Protein AF-A0A068UUT0-F1 (afdb_monomer_lite)

pLDDT: mean 80.36, std 19.13, range [33.19, 96.12]

Sequence (109 aa):
MKMLARAYFVEAKWLHQGYMPTLEENMKNAVPSSGYPTLTIISFLGMGDIVKKEAFDWALKVPEIVRAASIIARLRNDIVGYKFEQKREHIAKLMPYDATKHNGATSMQ

Radius of gyration: 17.35 Å; chains: 1; bounding box: 35×29×62 Å

InterPro domains:
  IPR005630 Terpene synthase, metal-binding domain [PF03936] (1-103)
  IPR008949 Isoprenoid synthase domain superfamily [G3DSA:1.10.600.10] (1-109)
  IPR008949 Isoprenoid synthase domain superfamily [SSF48576] (1-99)
  IPR050148 Terpene synthase-like [PTHR31225] (2-95)

Foldseek 3Di:
DVLQVVLVVVQVVCLVVVHADDLVVLLVSQLSVLCLLVVQLVVLVVVPPVHDPVSNVVSVVCDPVSSVVSVVSLVVCLVVCVVVCVVDSGRRHSDPPVVVPPVPPPPDD

Structure (mmCIF, N/CA/C/O backbone):
data_AF-A0A068UUT0-F1
#
_entry.id   AF-A0A068UUT0-F1
#
loop_
_atom_site.group_PDB
_atom_site.id
_atom_site.type_symbol
_atom_site.label_atom_id
_atom_site.label_alt_id
_atom_site.label_comp_id
_atom_site.label_asym_id
_atom_site.label_entity_id
_atom_site.label_seq_id
_atom_site.pdbx_PDB_ins_code
_atom_site.Cartn_x
_atom_site.Cartn_y
_atom_site.Cartn_z
_atom_site.occupancy
_atom_site.B_iso_or_equiv
_atom_site.auth_seq_id
_atom_site.auth_comp_id
_atom_site.auth_asym_id
_atom_site.auth_atom_id
_atom_site.pdbx_PDB_model_num
ATOM 1 N N . MET A 1 1 ? -4.549 0.332 -10.093 1.00 76.94 1 MET A N 1
ATOM 2 C CA . MET A 1 1 ? -5.803 0.904 -9.541 1.00 76.94 1 MET A CA 1
ATOM 3 C C . MET A 1 1 ? -6.726 -0.098 -8.841 1.00 76.94 1 MET A C 1
ATOM 5 O O . MET A 1 1 ? -7.190 0.230 -7.760 1.00 76.94 1 MET A O 1
ATOM 9 N N . LYS A 1 2 ? -6.991 -1.311 -9.369 1.00 87.75 2 LYS A N 1
ATOM 10 C CA . LYS A 1 2 ? -7.929 -2.272 -8.730 1.00 87.75 2 LYS A CA 1
ATOM 11 C C . LYS A 1 2 ? -7.612 -2.593 -7.256 1.00 87.75 2 LYS A C 1
ATOM 13 O O . LYS A 1 2 ? -8.532 -2.684 -6.456 1.00 87.75 2 LYS A O 1
ATOM 18 N N . MET A 1 3 ? -6.332 -2.748 -6.903 1.00 89.44 3 MET A N 1
ATOM 19 C CA . MET A 1 3 ? -5.888 -3.012 -5.524 1.00 89.44 3 MET A CA 1
ATOM 20 C C . MET A 1 3 ? -6.272 -1.871 -4.567 1.00 89.44 3 MET A C 1
ATOM 22 O O . MET A 1 3 ? -6.907 -2.122 -3.551 1.00 89.44 3 MET A O 1
ATOM 26 N N . LEU A 1 4 ? -5.953 -0.627 -4.939 1.00 92.19 4 LEU A N 1
ATOM 27 C CA . LEU A 1 4 ? -6.262 0.568 -4.152 1.00 92.19 4 LEU A CA 1
ATOM 28 C C . LEU A 1 4 ? -7.775 0.759 -3.968 1.00 92.19 4 LEU A C 1
ATOM 30 O O . LEU A 1 4 ? -8.245 0.939 -2.851 1.00 92.19 4 LEU A O 1
ATOM 34 N N . ALA A 1 5 ? -8.549 0.632 -5.051 1.00 94.56 5 ALA A N 1
ATOM 35 C CA . ALA A 1 5 ? -10.006 0.758 -4.994 1.00 94.56 5 ALA A CA 1
ATOM 36 C C . ALA A 1 5 ? -10.651 -0.291 -4.072 1.00 94.56 5 ALA A C 1
ATOM 38 O O . ALA A 1 5 ? -11.558 0.028 -3.309 1.00 94.56 5 ALA A O 1
ATOM 39 N N . ARG A 1 6 ? -10.163 -1.540 -4.102 1.00 94.94 6 ARG A N 1
ATOM 40 C CA . ARG A 1 6 ? -10.624 -2.594 -3.186 1.00 94.94 6 ARG A CA 1
ATOM 41 C C . ARG A 1 6 ? -10.287 -2.273 -1.733 1.00 94.94 6 ARG A C 1
ATOM 43 O O . ARG A 1 6 ? -11.129 -2.501 -0.875 1.00 94.94 6 ARG A O 1
ATOM 50 N N . ALA A 1 7 ? -9.102 -1.727 -1.468 1.00 93.69 7 ALA A N 1
ATOM 51 C CA . ALA A 1 7 ? -8.690 -1.380 -0.112 1.00 93.69 7 ALA A CA 1
ATOM 52 C C . ALA A 1 7 ? -9.551 -0.251 0.482 1.00 93.69 7 ALA A C 1
ATOM 54 O O . ALA A 1 7 ? -10.007 -0.358 1.619 1.00 93.69 7 ALA A O 1
ATOM 55 N N . TYR A 1 8 ? -9.873 0.777 -0.311 1.00 93.19 8 TYR A N 1
ATOM 56 C CA . TYR A 1 8 ? -10.827 1.810 0.110 1.00 93.19 8 TYR A CA 1
ATOM 57 C C . TYR A 1 8 ? -12.249 1.278 0.270 1.00 93.19 8 TYR A C 1
ATOM 59 O O . TYR A 1 8 ? -12.960 1.692 1.179 1.00 93.19 8 TYR A O 1
ATOM 67 N N . PHE A 1 9 ? -12.671 0.330 -0.567 1.00 95.25 9 PHE A N 1
ATOM 68 C CA . PHE A 1 9 ? -13.974 -0.308 -0.400 1.00 95.25 9 PHE A CA 1
ATOM 69 C C . PHE A 1 9 ? -14.070 -1.107 0.911 1.00 95.25 9 PHE A C 1
ATOM 71 O O . PHE A 1 9 ? -15.110 -1.082 1.566 1.00 95.25 9 PHE A O 1
ATOM 78 N N . VAL A 1 10 ? -12.991 -1.777 1.327 1.00 94.56 10 VAL A N 1
ATOM 79 C CA . VAL A 1 10 ? -12.918 -2.457 2.632 1.00 94.56 10 VAL A CA 1
ATOM 80 C C . VAL A 1 10 ? -13.048 -1.453 3.781 1.00 94.56 10 VAL A C 1
ATOM 82 O O . VAL A 1 10 ? -13.874 -1.665 4.665 1.00 94.56 10 VAL A O 1
ATOM 85 N N . GLU A 1 11 ? -12.321 -0.332 3.734 1.00 90.75 11 GLU A N 1
ATOM 86 C CA . GLU A 1 11 ? -12.436 0.743 4.736 1.00 90.75 11 GLU A CA 1
ATOM 87 C C . GLU A 1 11 ? -13.854 1.323 4.796 1.00 90.75 11 GLU A C 1
ATOM 89 O O . GLU A 1 11 ? -14.411 1.487 5.882 1.00 90.75 11 GLU A O 1
ATOM 94 N N . ALA A 1 12 ? -14.473 1.572 3.639 1.00 92.00 12 ALA A N 1
ATOM 95 C CA . ALA A 1 12 ? -15.847 2.059 3.556 1.00 92.00 12 ALA A CA 1
ATOM 96 C C . ALA A 1 12 ? -16.852 1.050 4.134 1.00 92.00 12 ALA A C 1
ATOM 98 O O . ALA A 1 12 ? -17.801 1.442 4.812 1.00 92.00 12 ALA A O 1
ATOM 99 N N . LYS A 1 13 ? -16.637 -0.252 3.910 1.00 93.81 13 LYS A N 1
ATOM 100 C CA . LYS A 1 13 ? -17.467 -1.312 4.488 1.00 93.81 13 LYS A CA 1
ATOM 101 C C . LYS A 1 13 ? -17.323 -1.367 6.008 1.00 93.81 13 LYS A C 1
ATOM 103 O O . LYS A 1 13 ? -18.340 -1.423 6.693 1.00 93.81 13 LYS A O 1
ATOM 108 N N . TRP A 1 14 ? -16.097 -1.323 6.532 1.00 93.06 14 TRP A N 1
ATOM 109 C CA . TRP A 1 14 ? -15.857 -1.275 7.978 1.00 93.06 14 TRP A CA 1
ATOM 110 C C . TRP A 1 14 ? -16.529 -0.063 8.617 1.00 93.06 14 TRP A C 1
ATOM 112 O O . TRP A 1 14 ? -17.228 -0.215 9.617 1.00 93.06 14 TRP A O 1
ATOM 122 N N . LEU A 1 15 ? -16.404 1.106 7.982 1.00 87.25 15 LEU A N 1
ATOM 123 C CA . LEU A 1 15 ? -17.069 2.330 8.414 1.00 87.25 15 LEU A CA 1
ATOM 124 C C . LEU A 1 15 ? -18.592 2.162 8.463 1.00 87.25 15 LEU A C 1
ATOM 126 O O . LEU A 1 15 ? -19.207 2.397 9.498 1.00 87.25 15 LEU A O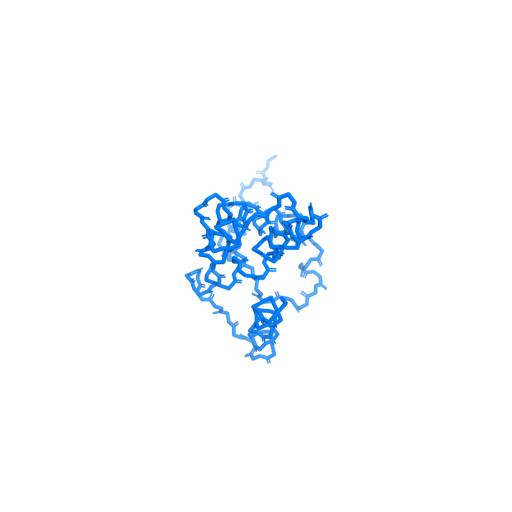 1
ATOM 130 N N . HIS A 1 16 ? -19.192 1.712 7.361 1.00 88.50 16 HIS A N 1
ATOM 131 C CA . HIS A 1 16 ? -20.641 1.549 7.256 1.00 88.50 16 HIS A CA 1
ATOM 132 C C . HIS A 1 16 ? -21.205 0.542 8.270 1.00 88.50 16 HIS A C 1
ATOM 134 O O . HIS A 1 16 ? -22.325 0.701 8.745 1.00 88.50 16 HIS A O 1
ATOM 140 N N . GLN A 1 17 ? -20.432 -0.490 8.608 1.00 91.06 17 GLN A N 1
ATOM 141 C CA . GLN A 1 17 ? -20.837 -1.531 9.551 1.00 91.06 17 GLN A CA 1
ATOM 142 C C . GLN A 1 17 ? -20.538 -1.186 11.016 1.00 91.06 17 GLN A C 1
ATOM 144 O O . GLN A 1 17 ? -20.859 -1.987 11.891 1.00 91.06 17 GLN A O 1
ATOM 149 N N . GLY A 1 18 ? -19.888 -0.051 11.302 1.00 85.88 18 GLY A N 1
ATOM 150 C CA . GLY A 1 18 ? -19.392 0.240 12.649 1.00 85.88 18 GLY A CA 1
ATOM 151 C C . GLY A 1 18 ? -18.321 -0.752 13.124 1.00 85.88 18 GLY A C 1
ATOM 152 O O . GLY A 1 18 ? -18.086 -0.882 14.324 1.00 85.88 18 GLY A O 1
ATOM 153 N N . TYR A 1 19 ? -17.710 -1.505 12.205 1.00 86.12 19 TYR A N 1
ATOM 154 C CA . TYR A 1 19 ? -16.800 -2.596 12.530 1.00 86.12 19 TYR A CA 1
ATOM 155 C C . TYR A 1 19 ? -15.395 -2.064 12.788 1.00 86.12 19 TYR A C 1
ATOM 157 O O . TYR A 1 19 ? -14.791 -1.445 11.913 1.00 86.12 19 TYR A O 1
ATOM 165 N N . MET A 1 20 ? -14.856 -2.358 13.969 1.00 85.44 20 MET A N 1
ATOM 166 C CA . MET A 1 20 ? -13.487 -2.008 14.326 1.00 85.44 20 MET A CA 1
ATOM 167 C C . MET A 1 20 ? -12.546 -3.174 13.978 1.00 85.44 20 MET A C 1
ATOM 169 O O . MET A 1 20 ? -12.610 -4.208 14.648 1.00 85.44 20 MET A O 1
ATOM 173 N N . PRO A 1 21 ? -11.690 -3.042 12.946 1.00 86.56 21 PRO A N 1
ATOM 174 C CA . PRO A 1 21 ? -10.763 -4.100 12.560 1.00 86.56 21 PRO A CA 1
ATOM 175 C C . PRO A 1 21 ? -9.681 -4.307 13.620 1.00 86.56 21 PRO A C 1
ATOM 177 O O . PRO A 1 21 ? -9.272 -3.371 14.313 1.00 86.56 21 PRO A O 1
ATOM 180 N N . THR A 1 22 ? -9.159 -5.529 13.706 1.00 87.81 22 THR A N 1
ATOM 181 C CA . THR A 1 22 ? -7.943 -5.799 14.481 1.00 87.81 22 THR A CA 1
ATOM 182 C C . THR A 1 22 ? -6.739 -5.069 13.878 1.00 87.81 22 THR A C 1
ATOM 184 O O . THR A 1 22 ? -6.736 -4.692 12.703 1.00 87.81 22 THR A O 1
ATOM 187 N N . LEU A 1 23 ? -5.669 -4.900 14.663 1.00 80.88 23 LEU A N 1
ATOM 188 C CA . LEU A 1 23 ? -4.427 -4.298 14.168 1.00 80.88 23 LEU A CA 1
ATOM 189 C C . LEU A 1 23 ? -3.885 -5.046 12.941 1.00 80.88 23 LEU A C 1
ATOM 191 O O . LEU A 1 23 ? -3.444 -4.419 11.984 1.00 80.88 23 LEU A O 1
ATOM 195 N N . GLU A 1 24 ? -3.949 -6.378 12.946 1.00 85.25 24 GLU A N 1
ATOM 196 C CA . GLU A 1 24 ? -3.476 -7.202 11.834 1.00 85.25 24 GLU A CA 1
ATOM 197 C C . GLU A 1 24 ? -4.317 -6.991 10.565 1.00 85.25 24 GLU A C 1
ATOM 199 O O . GLU A 1 24 ? -3.765 -6.800 9.479 1.00 85.25 24 GLU A O 1
ATOM 204 N N . GLU A 1 25 ? -5.647 -6.985 10.685 1.00 88.25 25 GLU A N 1
ATOM 205 C CA . GLU A 1 25 ? -6.550 -6.715 9.559 1.00 88.25 25 GLU A CA 1
ATOM 206 C C . GLU A 1 25 ? -6.356 -5.307 9.008 1.00 88.25 25 GLU A C 1
ATOM 208 O O . GLU A 1 25 ? -6.271 -5.124 7.789 1.00 88.25 25 GLU A O 1
ATOM 213 N N . ASN A 1 26 ? -6.220 -4.321 9.896 1.00 86.25 26 ASN A N 1
ATOM 214 C CA . ASN A 1 26 ? -5.969 -2.950 9.490 1.00 86.25 26 ASN A CA 1
ATOM 215 C C . ASN A 1 26 ? -4.623 -2.835 8.766 1.00 86.25 26 ASN A C 1
ATOM 217 O O . ASN A 1 26 ? -4.568 -2.277 7.678 1.00 86.25 26 ASN A O 1
ATOM 221 N N . MET A 1 27 ? -3.551 -3.445 9.278 1.00 83.81 27 MET A N 1
ATOM 222 C CA . MET A 1 27 ? -2.234 -3.452 8.623 1.00 83.81 27 MET A CA 1
ATOM 223 C C . MET A 1 27 ? -2.262 -4.100 7.235 1.00 83.81 27 MET A C 1
ATOM 225 O O . MET A 1 27 ? -1.653 -3.580 6.294 1.00 83.81 27 MET A O 1
ATOM 229 N N . LYS A 1 28 ? -3.004 -5.203 7.077 1.00 89.44 28 LYS A N 1
ATOM 230 C CA . LYS A 1 28 ? -3.197 -5.856 5.772 1.00 89.44 28 LYS A CA 1
ATOM 231 C C . LYS A 1 28 ? -3.860 -4.922 4.761 1.00 89.44 28 LYS A C 1
ATOM 233 O O . LYS A 1 28 ? -3.484 -4.949 3.590 1.00 89.44 28 LYS A O 1
ATOM 238 N N . ASN A 1 29 ? -4.808 -4.091 5.196 1.00 92.38 29 ASN A N 1
ATOM 239 C CA . ASN A 1 29 ? -5.474 -3.125 4.322 1.00 92.38 29 ASN A CA 1
ATOM 240 C C . ASN A 1 29 ? -4.701 -1.802 4.173 1.00 92.38 29 ASN A C 1
ATOM 242 O O . ASN A 1 29 ? -4.754 -1.183 3.114 1.00 92.38 29 ASN A O 1
ATOM 246 N N . ALA A 1 30 ? -3.918 -1.416 5.180 1.00 88.62 30 ALA A N 1
ATOM 247 C CA . ALA A 1 30 ? -3.145 -0.181 5.239 1.00 88.62 30 ALA A CA 1
ATOM 248 C C . ALA A 1 30 ? -2.109 -0.075 4.119 1.00 88.62 30 ALA A C 1
ATOM 250 O O . ALA A 1 30 ? -1.946 0.994 3.530 1.00 88.62 30 ALA A O 1
ATOM 251 N N . VAL A 1 31 ? -1.411 -1.175 3.813 1.00 91.81 31 VAL A N 1
ATOM 252 C CA . VAL A 1 31 ? -0.412 -1.211 2.736 1.00 91.81 31 VAL A CA 1
ATOM 253 C C . VAL A 1 31 ? -1.041 -0.855 1.382 1.00 91.81 31 VAL A C 1
ATOM 255 O O . VAL A 1 31 ? -0.606 0.130 0.779 1.00 91.81 31 VAL A O 1
ATOM 258 N N . PRO A 1 32 ? -2.068 -1.571 0.882 1.00 92.31 32 PRO A N 1
ATOM 259 C CA . PRO A 1 32 ? -2.689 -1.218 -0.386 1.00 92.31 32 PRO A CA 1
ATOM 260 C C . PRO A 1 32 ? -3.450 0.115 -0.340 1.00 92.31 32 PRO A C 1
ATOM 262 O O . PRO A 1 32 ? -3.429 0.821 -1.349 1.00 92.31 32 PRO A O 1
ATOM 265 N N . SER A 1 33 ? -4.070 0.502 0.784 1.00 92.25 33 SER A N 1
ATOM 266 C CA . SER A 1 33 ? -4.800 1.776 0.894 1.00 92.25 33 SER A CA 1
ATOM 267 C C . SER A 1 33 ? -3.899 3.008 1.043 1.00 92.25 33 SER A C 1
ATOM 269 O O . SER A 1 33 ? -4.355 4.121 0.784 1.00 92.25 33 SER A O 1
ATOM 271 N N . SER A 1 34 ? -2.618 2.837 1.398 1.00 91.88 34 SER A N 1
ATOM 272 C CA . SER A 1 34 ? -1.627 3.931 1.444 1.00 91.88 34 SER A CA 1
ATOM 273 C C . SER A 1 34 ? -1.343 4.552 0.070 1.00 91.88 34 SER A C 1
ATOM 275 O O . SER A 1 34 ? -0.774 5.636 -0.020 1.00 91.88 34 SER A O 1
ATOM 277 N N . GLY A 1 35 ? -1.674 3.842 -1.014 1.00 92.06 35 GLY A N 1
ATOM 278 C CA . GLY A 1 35 ? -1.400 4.266 -2.385 1.00 92.06 35 GLY A CA 1
ATOM 279 C C . GLY A 1 35 ? 0.031 4.007 -2.866 1.00 92.06 35 GLY A C 1
ATOM 280 O O . GLY A 1 35 ? 0.240 3.967 -4.076 1.00 92.06 35 GLY A O 1
ATOM 281 N N . TYR A 1 36 ? 0.995 3.734 -1.982 1.00 93.44 36 TYR A N 1
ATOM 282 C CA . TYR A 1 36 ? 2.411 3.562 -2.344 1.00 93.44 36 TYR A CA 1
ATOM 283 C C . TYR A 1 36 ? 2.681 2.427 -3.343 1.00 93.44 36 TYR A C 1
ATOM 285 O O . TYR A 1 36 ? 3.382 2.680 -4.322 1.00 93.44 36 TYR A O 1
ATOM 293 N N . PRO A 1 37 ? 2.087 1.221 -3.216 1.00 94.38 37 PRO A N 1
ATOM 294 C CA . PRO A 1 37 ? 2.265 0.179 -4.228 1.00 94.38 37 PRO A CA 1
ATOM 295 C C . PRO A 1 37 ? 1.769 0.617 -5.613 1.00 94.38 37 PRO A C 1
ATOM 297 O O . PRO A 1 37 ? 2.377 0.307 -6.635 1.00 94.38 37 PRO A O 1
ATOM 300 N N . THR A 1 38 ? 0.670 1.379 -5.653 1.00 94.06 38 THR A N 1
ATOM 301 C CA . THR A 1 38 ? 0.125 1.922 -6.905 1.00 94.06 38 THR A CA 1
ATOM 302 C C . THR A 1 38 ? 1.015 3.035 -7.455 1.00 94.06 38 THR A C 1
ATOM 304 O O . THR A 1 38 ? 1.278 3.051 -8.655 1.00 94.06 38 THR A O 1
ATOM 307 N N . LEU A 1 39 ? 1.518 3.918 -6.589 1.00 94.38 39 LEU A N 1
ATOM 308 C CA . LEU A 1 39 ? 2.442 4.985 -6.955 1.00 94.38 39 LEU A CA 1
ATOM 309 C C . LEU A 1 39 ? 3.720 4.418 -7.574 1.00 94.38 39 LEU A C 1
ATOM 311 O O . LEU A 1 39 ? 4.080 4.849 -8.658 1.00 94.38 39 LEU A O 1
ATOM 315 N N . THR A 1 40 ? 4.345 3.406 -6.965 1.00 94.88 40 THR A N 1
ATOM 316 C CA . THR A 1 40 ? 5.551 2.760 -7.512 1.00 94.88 40 THR A CA 1
ATOM 317 C C . THR A 1 40 ? 5.329 2.243 -8.935 1.00 94.88 40 THR A C 1
ATOM 319 O O . THR A 1 40 ? 6.140 2.508 -9.820 1.00 94.88 40 THR A O 1
ATOM 322 N N . ILE A 1 41 ? 4.208 1.556 -9.180 1.00 93.88 41 ILE A N 1
ATOM 323 C CA . ILE A 1 41 ? 3.873 1.028 -10.512 1.00 93.88 41 ILE A CA 1
ATOM 324 C C . ILE A 1 41 ? 3.661 2.168 -11.519 1.00 93.88 41 ILE A C 1
ATOM 326 O O . ILE A 1 41 ? 4.155 2.093 -12.642 1.00 93.88 41 ILE A O 1
ATOM 330 N N . ILE A 1 42 ? 2.940 3.226 -11.133 1.00 93.62 42 ILE A N 1
ATOM 331 C CA . ILE A 1 42 ? 2.678 4.377 -12.010 1.00 93.62 42 ILE A CA 1
ATOM 332 C C . ILE A 1 42 ? 3.966 5.161 -12.289 1.00 93.62 42 ILE A C 1
ATOM 334 O O . ILE A 1 42 ? 4.180 5.583 -13.422 1.00 93.62 42 ILE A O 1
ATOM 338 N N . SER A 1 43 ? 4.848 5.321 -11.301 1.00 94.44 43 SER A N 1
ATOM 339 C CA . SER A 1 43 ? 6.151 5.965 -11.482 1.00 94.44 43 SER A CA 1
ATOM 340 C C . SER A 1 43 ? 7.002 5.218 -12.504 1.00 94.44 43 SER A C 1
ATOM 342 O O . SER A 1 43 ? 7.560 5.849 -13.394 1.00 94.44 43 SER A O 1
ATOM 344 N N . PHE A 1 44 ? 7.043 3.885 -12.434 1.00 94.25 44 PHE A N 1
ATOM 345 C CA . PHE A 1 44 ? 7.722 3.058 -13.434 1.00 94.25 44 PHE A CA 1
ATOM 346 C C . PHE A 1 44 ? 7.096 3.175 -14.821 1.00 94.25 44 PHE A C 1
ATOM 348 O O . PHE A 1 44 ? 7.820 3.291 -15.804 1.00 94.25 44 PHE A O 1
ATOM 355 N N . LEU A 1 45 ? 5.765 3.223 -14.908 1.00 91.88 45 LEU A N 1
ATOM 356 C CA . LEU A 1 45 ? 5.076 3.464 -16.175 1.00 91.88 45 LEU A CA 1
ATOM 357 C C . LEU A 1 45 ? 5.449 4.828 -16.782 1.00 91.88 45 LEU A C 1
ATOM 359 O O . LEU A 1 45 ? 5.646 4.930 -17.988 1.00 91.88 45 LEU A O 1
ATOM 363 N N . GLY A 1 46 ? 5.590 5.863 -15.950 1.00 93.44 46 GLY A N 1
ATOM 364 C CA . GLY A 1 46 ? 5.972 7.211 -16.380 1.00 93.44 46 GLY A CA 1
ATOM 365 C C . GLY A 1 46 ? 7.403 7.336 -16.915 1.00 93.44 46 GLY A C 1
ATOM 366 O O . GLY A 1 46 ? 7.716 8.332 -17.558 1.00 93.44 46 GLY A O 1
ATOM 367 N N . MET A 1 47 ? 8.264 6.341 -16.684 1.00 94.12 47 MET A N 1
ATOM 368 C CA . MET A 1 47 ? 9.639 6.316 -17.200 1.00 94.12 47 MET A CA 1
ATOM 369 C C . MET A 1 47 ? 9.737 5.809 -18.650 1.00 94.12 47 MET A C 1
ATOM 371 O O . MET A 1 47 ? 10.825 5.834 -19.227 1.00 94.12 47 MET A O 1
ATOM 375 N N . GLY A 1 48 ? 8.624 5.360 -19.242 1.00 90.62 48 GLY A N 1
ATOM 376 C CA . GLY A 1 48 ? 8.573 4.885 -20.625 1.00 90.62 48 GLY A CA 1
ATOM 377 C C . GLY A 1 48 ? 9.483 3.680 -20.875 1.00 90.62 48 GLY A C 1
ATOM 378 O O . GLY A 1 48 ? 9.634 2.807 -20.018 1.00 90.62 48 GLY A O 1
ATOM 379 N N . ASP A 1 49 ? 10.119 3.653 -22.044 1.00 90.50 49 ASP A N 1
ATOM 380 C CA . ASP A 1 49 ? 10.853 2.484 -22.557 1.00 90.50 49 ASP A CA 1
ATOM 381 C C . ASP A 1 49 ? 12.154 2.159 -21.799 1.00 90.50 49 ASP A C 1
ATOM 383 O O . ASP A 1 49 ? 12.784 1.129 -22.038 1.00 90.50 49 ASP A O 1
ATOM 387 N N . ILE A 1 50 ? 12.567 3.015 -20.859 1.00 93.50 50 ILE A N 1
ATOM 388 C CA . ILE A 1 50 ? 13.735 2.775 -20.000 1.00 93.50 50 ILE A CA 1
ATOM 389 C C . ILE A 1 50 ? 13.459 1.621 -19.025 1.00 93.50 50 ILE A C 1
ATOM 391 O O . ILE A 1 50 ? 14.373 0.881 -18.646 1.00 93.50 50 ILE A O 1
ATOM 395 N N . VAL A 1 51 ? 12.202 1.457 -18.601 1.00 93.38 51 VAL A N 1
ATOM 396 C CA . VAL A 1 51 ? 11.814 0.448 -17.616 1.00 93.38 51 VAL A CA 1
ATOM 397 C C . VAL A 1 51 ? 11.458 -0.866 -18.297 1.00 93.38 51 VAL A C 1
ATOM 399 O O . VAL A 1 51 ? 10.596 -0.943 -19.167 1.00 93.38 51 VAL A O 1
ATOM 402 N N . LYS A 1 52 ? 12.092 -1.940 -17.827 1.00 94.50 52 LYS A N 1
ATOM 403 C CA . LYS A 1 52 ? 11.840 -3.298 -18.306 1.00 94.50 52 LYS A CA 1
ATOM 404 C C . LYS A 1 52 ? 10.771 -4.010 -17.478 1.00 94.50 52 LYS A C 1
ATOM 406 O O . LYS A 1 52 ? 10.464 -3.620 -16.348 1.00 94.50 52 LYS A O 1
ATOM 411 N N . LYS A 1 53 ? 10.238 -5.108 -18.022 1.00 93.75 53 LYS A N 1
ATOM 412 C CA . LYS A 1 53 ? 9.203 -5.938 -17.385 1.00 93.75 53 LYS A CA 1
ATOM 413 C C . LYS A 1 53 ? 9.591 -6.383 -15.970 1.00 93.75 53 LYS A C 1
ATOM 415 O O . LYS A 1 53 ? 8.743 -6.403 -15.083 1.00 93.75 53 LYS A O 1
ATOM 420 N N . GLU A 1 54 ? 10.866 -6.673 -15.734 1.00 95.56 54 GLU A N 1
ATOM 421 C CA .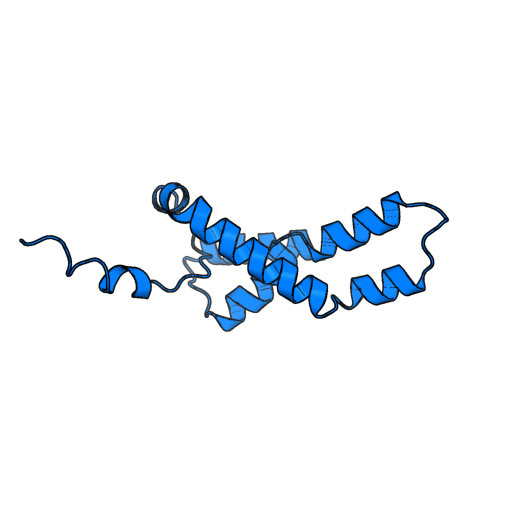 GLU A 1 54 ? 11.376 -7.158 -14.449 1.00 95.56 54 GLU A CA 1
ATOM 422 C C . GLU A 1 54 ? 11.128 -6.158 -13.312 1.00 95.56 54 GLU A C 1
ATOM 424 O O . GLU A 1 54 ? 10.866 -6.563 -12.180 1.00 95.56 54 GLU A O 1
ATOM 429 N N . ALA A 1 55 ? 11.151 -4.854 -13.602 1.00 94.94 55 ALA A N 1
ATOM 430 C CA . ALA A 1 55 ? 10.850 -3.822 -12.615 1.00 94.94 55 ALA A CA 1
ATOM 431 C C . ALA A 1 55 ? 9.362 -3.820 -12.230 1.00 94.94 55 ALA A C 1
ATOM 433 O O . ALA A 1 55 ? 9.027 -3.657 -11.056 1.00 94.94 55 ALA A O 1
ATOM 434 N N . PHE A 1 56 ? 8.465 -4.055 -13.193 1.00 94.38 56 PHE A N 1
ATOM 435 C CA . PHE A 1 56 ? 7.036 -4.208 -12.916 1.00 94.38 56 PHE A CA 1
ATOM 436 C C . PHE A 1 56 ? 6.750 -5.496 -12.142 1.00 94.38 56 PHE A C 1
ATOM 438 O O . PHE A 1 56 ? 6.012 -5.454 -11.160 1.00 94.38 56 PHE A O 1
ATOM 445 N N . ASP A 1 57 ? 7.375 -6.615 -12.516 1.00 95.75 57 ASP A N 1
ATOM 446 C CA . ASP A 1 57 ? 7.247 -7.888 -11.796 1.00 95.75 57 ASP A CA 1
ATOM 447 C C . ASP A 1 57 ? 7.775 -7.772 -10.355 1.00 95.75 57 ASP A C 1
ATOM 449 O O . ASP A 1 57 ? 7.194 -8.334 -9.423 1.00 95.75 57 ASP A O 1
ATOM 453 N N . TRP A 1 58 ? 8.850 -7.007 -10.149 1.00 96.12 58 TRP A N 1
ATOM 454 C CA . TRP A 1 58 ? 9.355 -6.657 -8.823 1.00 96.12 58 TRP A CA 1
ATOM 455 C C . TRP A 1 58 ? 8.360 -5.781 -8.050 1.00 96.12 58 TRP A C 1
ATOM 457 O O . TRP A 1 58 ? 8.012 -6.121 -6.921 1.00 96.12 58 TRP A O 1
ATOM 467 N N . ALA A 1 59 ? 7.837 -4.709 -8.655 1.00 94.12 59 ALA A N 1
ATOM 468 C CA . ALA A 1 59 ? 6.897 -3.792 -8.005 1.00 94.12 59 ALA A CA 1
ATOM 469 C C . ALA A 1 59 ? 5.566 -4.465 -7.632 1.00 94.12 59 ALA A C 1
ATOM 471 O O . ALA A 1 59 ? 5.032 -4.225 -6.548 1.00 94.12 59 ALA A O 1
ATOM 472 N N . LEU A 1 60 ? 5.044 -5.346 -8.492 1.00 93.19 60 LEU A N 1
ATOM 473 C CA . LEU A 1 60 ? 3.789 -6.074 -8.273 1.00 93.19 60 LEU A CA 1
ATOM 474 C C . LEU A 1 60 ? 3.861 -7.059 -7.100 1.00 93.19 60 LEU A C 1
ATOM 476 O O . LEU A 1 60 ? 2.834 -7.340 -6.484 1.00 93.19 60 LEU A O 1
ATOM 480 N N . LYS A 1 61 ? 5.058 -7.544 -6.745 1.00 95.06 61 LYS A N 1
ATOM 481 C CA . LYS A 1 61 ? 5.286 -8.359 -5.537 1.00 95.06 61 LYS A CA 1
ATOM 482 C C . LYS A 1 61 ? 5.260 -7.535 -4.244 1.00 95.06 61 LYS A C 1
ATOM 484 O O . LYS A 1 61 ? 5.303 -8.111 -3.156 1.00 95.06 61 LYS A O 1
ATOM 489 N N . VAL A 1 62 ? 5.168 -6.206 -4.362 1.00 94.12 62 VAL A N 1
ATOM 490 C CA . VAL A 1 62 ? 5.171 -5.241 -3.257 1.00 94.12 62 VAL A CA 1
ATOM 491 C C . VAL A 1 62 ? 6.366 -5.511 -2.336 1.00 94.12 62 VAL A C 1
ATOM 493 O O . VAL A 1 62 ? 6.190 -6.020 -1.239 1.00 94.12 62 VAL A O 1
ATOM 496 N N . PRO A 1 63 ? 7.602 -5.258 -2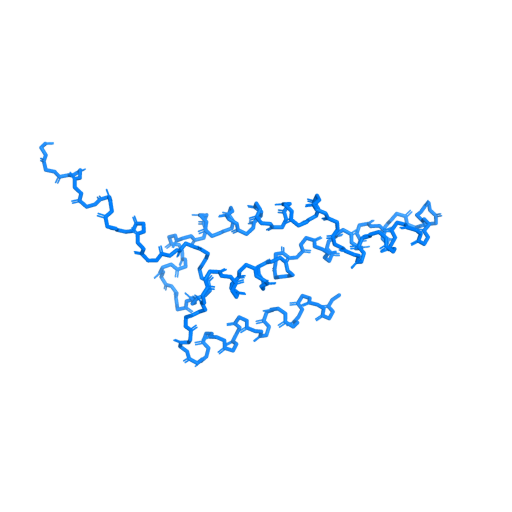.779 1.00 95.56 63 PRO A N 1
ATOM 497 C CA . PRO A 1 63 ? 8.807 -5.636 -2.041 1.00 95.56 63 PRO A CA 1
ATOM 498 C C . PRO A 1 63 ? 8.853 -4.961 -0.663 1.00 95.56 63 PRO A C 1
ATOM 500 O O . PRO A 1 63 ? 8.206 -3.934 -0.453 1.00 95.56 63 PRO A O 1
ATOM 503 N N . GLU A 1 64 ? 9.648 -5.501 0.267 1.00 95.00 64 GLU A N 1
ATOM 504 C CA . GLU A 1 64 ? 9.697 -5.024 1.662 1.00 95.00 64 GLU A CA 1
ATOM 505 C C . GLU A 1 64 ? 9.921 -3.514 1.786 1.00 95.00 64 GLU A C 1
ATOM 507 O O . GLU A 1 64 ? 9.290 -2.863 2.610 1.00 95.00 64 GLU A O 1
ATOM 512 N N . ILE A 1 65 ? 10.737 -2.924 0.910 1.00 96.12 65 ILE A N 1
ATOM 513 C CA . ILE A 1 65 ? 10.947 -1.472 0.888 1.00 96.12 65 ILE A CA 1
ATOM 514 C C . ILE A 1 65 ? 9.655 -0.690 0.595 1.00 96.12 65 ILE A C 1
ATOM 516 O O . ILE A 1 65 ? 9.378 0.317 1.244 1.00 96.12 65 ILE A O 1
ATOM 520 N N . VAL A 1 66 ? 8.825 -1.170 -0.336 1.00 95.19 66 VAL A N 1
ATOM 521 C CA . VAL A 1 66 ? 7.528 -0.558 -0.663 1.00 95.19 66 VAL A CA 1
ATOM 522 C C . VAL A 1 66 ? 6.532 -0.804 0.469 1.00 95.19 66 VAL A C 1
ATOM 524 O O . VAL A 1 66 ? 5.782 0.109 0.817 1.00 95.19 66 VAL A O 1
ATOM 527 N N . ARG A 1 67 ? 6.541 -1.992 1.095 1.00 93.56 67 ARG A N 1
ATOM 528 C CA . ARG A 1 67 ? 5.730 -2.272 2.296 1.00 93.56 67 ARG A CA 1
ATOM 529 C C . ARG A 1 67 ? 6.083 -1.330 3.446 1.00 93.56 67 ARG A C 1
ATOM 531 O O . ARG A 1 67 ? 5.189 -0.684 3.985 1.00 93.56 67 ARG A O 1
ATOM 538 N N . ALA A 1 68 ? 7.363 -1.198 3.776 1.00 93.81 68 ALA A N 1
ATOM 539 C CA . ALA A 1 68 ? 7.838 -0.313 4.834 1.00 93.81 68 ALA A CA 1
ATOM 540 C C . ALA A 1 68 ? 7.459 1.149 4.557 1.00 93.81 68 ALA A C 1
ATOM 542 O O . ALA A 1 68 ? 6.900 1.813 5.430 1.00 93.81 68 ALA A O 1
ATOM 543 N N . ALA A 1 69 ? 7.669 1.631 3.326 1.00 94.38 69 ALA A N 1
ATOM 544 C CA . ALA A 1 69 ? 7.253 2.973 2.921 1.00 94.38 69 ALA A CA 1
ATOM 545 C C . ALA A 1 69 ? 5.735 3.183 3.070 1.00 94.38 69 ALA A C 1
ATOM 547 O O . ALA A 1 69 ? 5.306 4.214 3.584 1.00 94.38 69 ALA A O 1
ATOM 548 N N . SER A 1 70 ? 4.931 2.184 2.693 1.00 93.44 70 SER A N 1
ATOM 549 C CA . SER A 1 70 ? 3.469 2.206 2.846 1.00 93.44 70 SER A CA 1
ATOM 550 C C . SER A 1 70 ? 3.043 2.325 4.313 1.00 93.44 70 SER A C 1
ATOM 552 O O . SER A 1 70 ? 2.152 3.109 4.638 1.00 93.44 70 SER A O 1
ATOM 554 N N . ILE A 1 71 ? 3.693 1.575 5.211 1.00 90.00 71 ILE A N 1
ATOM 555 C CA . ILE A 1 71 ? 3.414 1.602 6.656 1.00 90.00 71 ILE A CA 1
ATOM 556 C C . ILE A 1 71 ? 3.797 2.958 7.254 1.00 90.00 71 ILE A C 1
ATOM 558 O O . ILE A 1 71 ? 2.998 3.554 7.973 1.00 90.00 71 ILE A O 1
ATOM 562 N N . ILE A 1 72 ? 4.981 3.484 6.921 1.00 90.31 72 ILE A N 1
ATOM 563 C CA . ILE A 1 72 ? 5.426 4.813 7.370 1.00 90.31 72 ILE A CA 1
ATOM 564 C C . ILE A 1 72 ? 4.445 5.891 6.902 1.00 90.31 72 ILE A C 1
ATOM 566 O O . ILE A 1 72 ? 4.062 6.763 7.683 1.00 90.31 72 ILE A O 1
ATOM 570 N N . ALA A 1 73 ? 4.015 5.825 5.641 1.00 88.44 73 ALA A N 1
ATOM 571 C CA . ALA A 1 73 ? 3.053 6.763 5.085 1.00 88.44 73 ALA A CA 1
ATOM 572 C C . ALA A 1 73 ? 1.703 6.696 5.804 1.00 88.44 73 ALA A C 1
ATOM 574 O O . ALA A 1 73 ? 1.160 7.742 6.156 1.00 88.44 73 ALA A O 1
ATOM 575 N N . ARG A 1 74 ? 1.193 5.488 6.081 1.00 86.19 74 ARG A N 1
ATOM 576 C CA . ARG A 1 74 ? -0.048 5.302 6.841 1.00 86.19 74 ARG A CA 1
ATOM 577 C C . ARG A 1 74 ? 0.074 5.858 8.258 1.00 86.19 74 ARG A C 1
ATOM 579 O O . ARG A 1 74 ? -0.763 6.649 8.664 1.00 86.19 74 ARG A O 1
ATOM 586 N N . LEU A 1 75 ? 1.141 5.515 8.977 1.00 85.00 75 LEU A N 1
ATOM 587 C CA . LEU A 1 75 ? 1.394 6.027 10.326 1.00 85.00 75 LEU A CA 1
ATOM 588 C C . LEU A 1 75 ? 1.457 7.556 10.351 1.00 85.00 75 LEU A C 1
ATOM 590 O O . LEU A 1 75 ? 0.822 8.191 11.189 1.00 85.00 75 LEU A O 1
ATOM 594 N N . ARG A 1 76 ? 2.193 8.162 9.413 1.00 84.25 76 ARG A N 1
ATOM 595 C CA . ARG A 1 76 ? 2.264 9.622 9.299 1.00 84.25 76 ARG A CA 1
ATOM 596 C C . ARG A 1 76 ? 0.891 10.220 8.993 1.00 84.25 76 ARG A C 1
ATOM 598 O O . ARG A 1 76 ? 0.539 11.218 9.617 1.00 84.25 76 ARG A O 1
ATOM 605 N N . ASN A 1 77 ? 0.146 9.639 8.051 1.00 83.44 77 ASN A N 1
ATOM 606 C CA . ASN A 1 77 ? -1.201 10.089 7.709 1.00 83.44 77 ASN A CA 1
ATOM 607 C C . ASN A 1 77 ? -2.102 10.095 8.946 1.00 83.44 77 ASN A C 1
ATOM 609 O O . ASN A 1 77 ? -2.718 11.113 9.237 1.00 83.44 77 ASN A O 1
ATOM 613 N N . ASP A 1 78 ? -2.103 9.008 9.712 1.00 81.00 78 ASP A N 1
ATOM 614 C CA . ASP A 1 78 ? -2.942 8.864 10.899 1.00 81.00 78 ASP A CA 1
ATOM 615 C C . ASP A 1 78 ? -2.527 9.835 12.018 1.00 81.00 78 ASP A C 1
ATOM 617 O O . ASP A 1 78 ? -3.386 10.426 12.668 1.00 81.00 78 ASP A O 1
ATOM 621 N N . ILE A 1 79 ? -1.222 10.068 12.221 1.00 82.94 79 ILE A N 1
ATOM 622 C CA . ILE A 1 79 ? -0.718 11.046 13.205 1.00 82.94 79 ILE A CA 1
ATOM 623 C C . ILE A 1 79 ? -1.146 12.472 12.834 1.00 82.94 79 ILE A C 1
ATOM 625 O O . ILE A 1 79 ? -1.619 13.222 13.689 1.00 82.94 79 ILE A O 1
ATOM 629 N N . VAL A 1 80 ? -0.976 12.862 11.567 1.00 82.06 80 VAL A N 1
ATOM 630 C CA . VAL A 1 80 ? -1.316 14.212 11.084 1.00 82.06 80 VAL A CA 1
ATOM 631 C C . VAL A 1 80 ? -2.833 14.406 11.031 1.00 82.06 80 VAL A C 1
ATOM 633 O O . VAL A 1 80 ? -3.342 15.456 11.429 1.00 82.06 80 VAL A O 1
ATOM 636 N N . GLY A 1 81 ? -3.559 13.385 10.580 1.00 72.56 81 GLY A N 1
ATOM 637 C CA . GLY A 1 81 ? -5.013 13.367 10.463 1.00 72.56 81 GLY A CA 1
ATOM 638 C C . GLY A 1 81 ? -5.728 13.287 11.808 1.00 72.56 81 GLY A C 1
ATOM 639 O O . GLY A 1 81 ? -6.857 13.758 11.909 1.00 72.56 81 GLY A O 1
ATOM 640 N N . TYR A 1 82 ? -5.068 12.802 12.864 1.00 70.75 82 TYR A N 1
ATOM 641 C CA . TYR A 1 82 ? -5.674 12.465 14.155 1.00 70.75 82 TYR A CA 1
ATOM 642 C C . TYR A 1 82 ? -6.677 13.499 14.692 1.00 70.75 82 TYR A C 1
ATOM 644 O O . TYR A 1 82 ? -7.815 13.164 15.021 1.00 70.75 82 TYR A O 1
ATOM 652 N N . LYS A 1 83 ? -6.280 14.778 14.768 1.00 67.31 83 LYS A N 1
ATOM 653 C CA . LYS A 1 83 ? -7.135 15.849 15.320 1.00 67.31 83 LYS A CA 1
ATOM 654 C C . LYS A 1 83 ? -8.300 16.223 14.402 1.00 67.31 83 LYS A C 1
ATOM 656 O O . LYS A 1 83 ? -9.339 16.673 14.881 1.00 67.31 83 LYS A O 1
ATOM 661 N N . PHE A 1 84 ? -8.110 16.097 13.094 1.00 67.00 84 PHE A N 1
ATOM 662 C CA . PHE A 1 84 ? -9.127 16.412 12.097 1.00 67.00 84 PHE A CA 1
ATOM 663 C C . PHE A 1 84 ? -10.133 15.265 11.961 1.00 67.00 84 PHE A C 1
ATOM 665 O O . PHE A 1 84 ? -11.340 15.490 11.950 1.00 67.00 84 PHE A O 1
ATOM 672 N N . GLU A 1 85 ? -9.635 14.034 11.947 1.00 65.81 85 GLU A N 1
ATOM 673 C CA . GLU A 1 85 ? -10.423 12.811 11.861 1.00 65.81 85 GLU A CA 1
ATOM 674 C C . GLU A 1 85 ? -11.171 12.503 13.157 1.00 65.81 85 GLU A C 1
ATOM 676 O O . GLU A 1 85 ? -12.226 11.898 13.090 1.00 65.81 85 GLU A O 1
ATOM 681 N N . GLN A 1 86 ? -10.728 12.978 14.330 1.00 61.34 86 GLN A N 1
ATOM 682 C CA . GLN A 1 86 ? -11.556 12.926 15.548 1.00 61.34 86 GLN A CA 1
ATOM 683 C C . GLN A 1 86 ? -12.884 13.685 15.415 1.00 61.34 86 GLN A C 1
ATOM 685 O O . GLN A 1 86 ? -13.847 13.352 16.099 1.00 61.34 86 GLN A O 1
ATOM 690 N N . LYS A 1 87 ? -12.945 14.708 14.555 1.00 61.38 87 LYS A N 1
ATOM 691 C CA . LYS A 1 87 ? -14.163 15.497 14.319 1.00 61.38 87 LYS A CA 1
ATOM 692 C C . LYS A 1 87 ? -15.075 14.871 13.259 1.00 61.38 87 LYS A C 1
ATOM 694 O O . LYS A 1 87 ? -16.109 15.452 12.940 1.00 61.38 87 LYS A O 1
ATOM 699 N N . ARG A 1 88 ? -14.680 13.735 12.676 1.00 60.72 88 ARG A N 1
ATOM 700 C CA . ARG A 1 88 ? -15.414 13.007 11.636 1.00 60.72 88 ARG A CA 1
ATOM 701 C C . ARG A 1 88 ? -15.608 11.552 12.062 1.00 60.72 88 ARG A C 1
ATOM 703 O O . ARG A 1 88 ? -14.782 10.980 12.760 1.00 60.72 88 ARG A O 1
ATOM 710 N N . GLU A 1 89 ? -16.685 10.923 11.618 1.00 59.38 89 GLU A N 1
ATOM 711 C CA . GLU A 1 89 ? -16.868 9.481 11.800 1.00 59.38 89 GLU A CA 1
ATOM 712 C C . GLU A 1 89 ? -15.948 8.727 10.822 1.00 59.38 89 GLU A C 1
ATOM 714 O O . GLU A 1 89 ? -16.325 8.439 9.692 1.00 59.38 89 GLU A O 1
ATOM 719 N N . HIS A 1 90 ? -14.701 8.455 11.222 1.00 57.53 90 HIS A N 1
ATOM 720 C CA . HIS A 1 90 ? -13.782 7.560 10.505 1.00 57.53 90 HIS A CA 1
ATOM 721 C C . HIS A 1 90 ? -13.289 6.443 11.440 1.00 57.53 90 HIS A C 1
ATOM 723 O O . HIS A 1 90 ? -12.803 6.708 12.542 1.00 57.53 90 HIS A O 1
ATOM 729 N N . ILE A 1 91 ? -13.426 5.187 10.991 1.00 55.97 91 ILE A N 1
ATOM 730 C CA . ILE A 1 91 ? -13.247 3.978 11.823 1.00 55.97 91 ILE A CA 1
ATOM 731 C C . ILE A 1 91 ? -11.878 3.300 11.641 1.00 55.97 91 ILE A C 1
ATOM 733 O O . ILE A 1 91 ? -11.389 2.651 12.562 1.00 55.97 91 ILE A O 1
ATOM 737 N N . ALA A 1 92 ? -11.203 3.477 10.504 1.00 56.12 92 ALA A N 1
ATOM 738 C CA . ALA A 1 92 ? -9.921 2.816 10.255 1.00 56.12 92 ALA A CA 1
ATOM 739 C C . ALA A 1 92 ? -8.747 3.640 10.815 1.00 56.12 92 ALA A C 1
ATOM 741 O O . ALA A 1 92 ? -8.136 4.426 10.100 1.00 56.12 92 ALA A O 1
ATOM 742 N N . LYS A 1 93 ? -8.446 3.466 12.108 1.00 62.25 93 LYS A N 1
ATOM 743 C CA . LYS A 1 93 ? -7.263 4.043 12.769 1.00 62.25 93 LYS A CA 1
ATOM 744 C C . LYS A 1 93 ? -6.228 2.956 13.001 1.00 62.25 93 LYS A C 1
ATOM 746 O O . LYS A 1 93 ? -6.555 1.891 13.523 1.00 62.25 93 LYS A O 1
ATOM 751 N N . LEU A 1 94 ? -4.973 3.212 12.644 1.00 54.88 94 LEU A N 1
ATOM 752 C CA . LEU A 1 94 ? -3.869 2.316 12.993 1.00 54.88 94 LEU A CA 1
ATOM 753 C C . LEU A 1 94 ?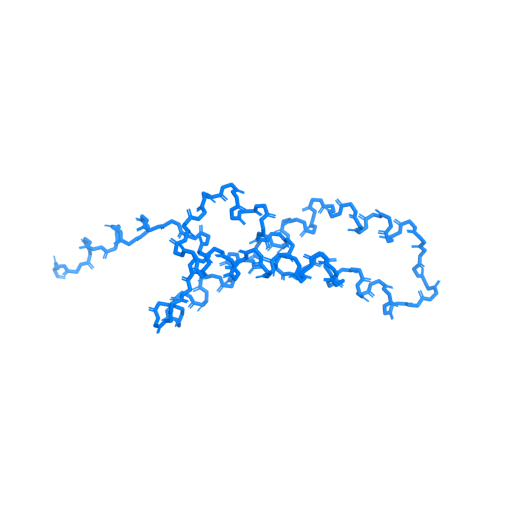 -3.469 2.448 14.469 1.00 54.88 94 LEU A C 1
ATOM 755 O O . LEU A 1 94 ? -2.918 1.511 15.041 1.00 54.88 94 LEU A O 1
ATOM 759 N N . MET A 1 95 ? -3.767 3.591 15.101 1.00 46.75 95 MET A N 1
ATOM 760 C CA . MET A 1 95 ? -3.610 3.741 16.546 1.00 46.75 95 MET A CA 1
ATOM 761 C C . MET A 1 95 ? -4.784 3.088 17.290 1.00 46.75 95 MET A C 1
ATOM 763 O O . MET A 1 95 ? -5.923 3.536 17.120 1.00 46.75 95 MET A O 1
ATOM 767 N N . PRO A 1 96 ? -4.527 2.087 18.154 1.00 43.34 96 PRO A N 1
ATOM 768 C CA . PRO A 1 96 ? -5.529 1.601 19.084 1.00 43.34 96 PRO A CA 1
ATOM 769 C C . PRO A 1 96 ? -5.917 2.726 20.052 1.00 43.34 96 PRO A C 1
ATOM 771 O O . PRO A 1 96 ? -5.106 3.577 20.424 1.00 43.34 96 PRO A O 1
ATOM 774 N N . TYR A 1 97 ? -7.173 2.691 20.480 1.00 45.91 97 TYR A N 1
ATOM 775 C CA . TYR A 1 97 ? -7.814 3.547 21.484 1.00 45.91 97 TYR A CA 1
ATOM 776 C C . TYR A 1 97 ? -7.038 3.690 22.825 1.00 45.91 97 TYR A C 1
ATOM 778 O O . TYR A 1 97 ? -7.388 4.513 23.669 1.00 45.91 97 TYR A O 1
ATOM 786 N N . ASP A 1 98 ? -5.944 2.954 23.032 1.00 42.28 98 ASP A N 1
ATOM 787 C CA . ASP A 1 98 ? -5.177 2.942 24.282 1.00 42.28 98 ASP A CA 1
ATOM 788 C C . ASP A 1 98 ? -4.150 4.080 24.433 1.00 42.28 98 ASP A C 1
ATOM 790 O O . ASP A 1 98 ? -3.743 4.391 25.555 1.00 42.28 98 ASP A O 1
ATOM 794 N N . ALA A 1 99 ? -3.785 4.799 23.363 1.00 42.34 99 ALA A N 1
ATOM 795 C CA . ALA A 1 99 ? -2.902 5.972 23.484 1.00 42.34 99 ALA A CA 1
ATOM 796 C C . ALA A 1 99 ? -3.570 7.163 24.210 1.00 42.34 99 ALA A C 1
ATOM 798 O O . ALA A 1 99 ? -2.891 8.071 24.690 1.00 42.34 99 ALA A O 1
ATOM 799 N N . THR A 1 100 ? -4.901 7.156 24.344 1.00 42.09 100 THR A N 1
ATOM 800 C CA . THR A 1 100 ? -5.654 8.196 25.061 1.00 42.09 100 THR A CA 1
ATOM 801 C C . THR A 1 100 ? -5.655 8.053 26.584 1.00 42.09 100 THR A C 1
ATOM 803 O O . THR A 1 100 ? -6.069 8.993 27.259 1.00 42.09 100 THR A O 1
ATOM 806 N N . LYS A 1 101 ? -5.156 6.948 27.160 1.00 37.16 101 LYS A N 1
ATOM 807 C CA . LYS A 1 101 ? -5.108 6.787 28.628 1.00 37.16 101 LYS A CA 1
ATOM 808 C C . LYS A 1 101 ? -3.814 7.262 29.293 1.00 37.16 101 LYS A C 1
ATOM 810 O O . LYS A 1 101 ? -3.837 7.529 30.489 1.00 37.16 101 LYS A O 1
ATOM 815 N N . HIS A 1 102 ? -2.719 7.444 28.553 1.00 41.69 102 HIS A N 1
ATOM 816 C CA . HIS A 1 102 ? -1.434 7.839 29.152 1.00 41.69 102 HIS A CA 1
ATOM 817 C C . HIS A 1 102 ? -1.141 9.348 29.164 1.00 41.69 102 HIS A C 1
ATOM 819 O O . HIS A 1 102 ? -0.216 9.763 29.851 1.00 41.69 102 HIS A O 1
ATOM 825 N N . ASN A 1 103 ? -1.964 10.183 28.517 1.00 35.78 103 ASN A N 1
ATOM 826 C CA . ASN A 1 103 ? -1.825 11.649 28.580 1.00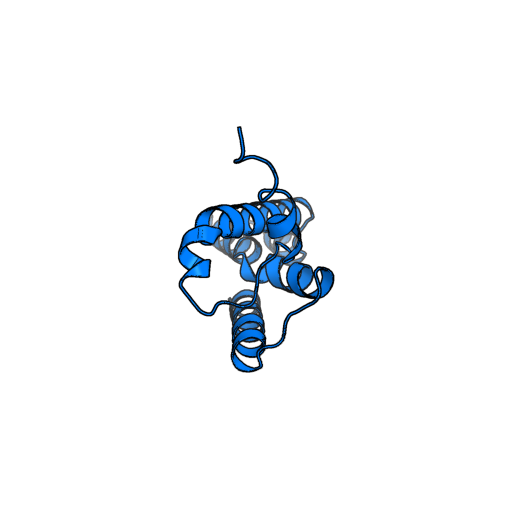 35.78 103 ASN A CA 1
ATOM 827 C C . ASN A 1 103 ? -2.800 12.335 29.557 1.00 35.78 103 ASN A C 1
ATOM 829 O O . ASN A 1 103 ? -2.824 13.559 29.633 1.00 35.78 103 ASN A O 1
ATOM 833 N N . GLY A 1 104 ? -3.589 11.570 30.320 1.00 33.19 104 GLY A N 1
ATOM 834 C CA . GLY A 1 104 ? -4.497 12.101 31.346 1.00 33.19 104 GLY A CA 1
ATOM 835 C C . GLY A 1 104 ? -3.859 12.340 32.721 1.00 33.19 104 GLY A C 1
ATOM 836 O O . GLY A 1 104 ? -4.557 12.772 33.630 1.00 33.19 104 GLY A O 1
ATOM 837 N N . ALA A 1 105 ? -2.564 12.050 32.896 1.00 37.66 105 ALA A N 1
ATOM 838 C CA . ALA A 1 105 ? -1.883 12.121 34.195 1.00 37.66 105 ALA A CA 1
ATOM 839 C C . ALA A 1 105 ? -0.882 13.286 34.334 1.00 37.66 105 ALA A C 1
ATOM 841 O O . ALA A 1 105 ? -0.213 13.381 35.359 1.00 37.66 105 ALA A O 1
ATOM 842 N N . THR A 1 106 ? -0.792 14.195 33.357 1.00 42.25 106 THR A N 1
ATOM 843 C CA . THR A 1 106 ? 0.161 15.321 33.418 1.00 42.25 106 THR A CA 1
ATOM 844 C C . THR A 1 106 ? -0.524 16.657 33.145 1.00 42.25 106 THR A C 1
ATOM 846 O O . THR A 1 106 ? -0.165 17.392 32.232 1.00 42.25 106 THR A O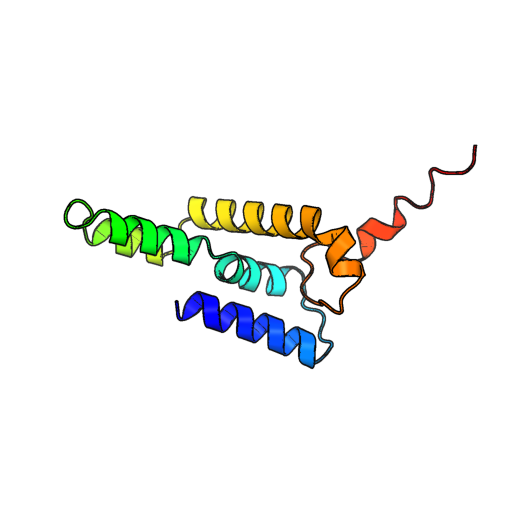 1
ATOM 849 N N . SER A 1 107 ? -1.546 16.969 33.939 1.00 39.78 107 SER A N 1
ATOM 850 C CA . SER A 1 107 ? -2.012 18.347 34.136 1.00 39.78 107 SER A CA 1
ATOM 851 C C . SER A 1 107 ? -2.746 18.485 35.472 1.00 39.78 107 SER A C 1
ATOM 853 O O . SER A 1 107 ? -3.930 18.804 35.510 1.00 39.78 107 SER A O 1
ATOM 855 N N . MET A 1 108 ? -2.045 18.205 36.569 1.00 37.81 108 MET A N 1
ATOM 856 C CA . MET A 1 108 ? -2.314 18.806 37.879 1.00 37.81 108 MET A CA 1
ATOM 857 C C . MET A 1 108 ? -0.987 18.926 38.629 1.00 37.81 108 MET A C 1
ATOM 859 O O . MET A 1 108 ? -0.616 18.026 39.377 1.00 37.81 108 MET A O 1
ATOM 863 N N . GLN A 1 109 ? -0.268 20.014 38.351 1.00 35.56 109 GLN A N 1
ATOM 864 C CA . GLN A 1 109 ? 0.518 20.830 39.283 1.00 35.56 109 GLN A CA 1
ATOM 865 C C . GLN A 1 109 ? 0.992 22.084 38.549 1.00 35.56 109 GLN A C 1
ATOM 867 O O . GLN A 1 109 ? 1.426 21.945 37.383 1.00 35.56 109 GLN A O 1
#

Organism: Coffea canephora (NCBI:txid49390)

Secondary structure (DSSP, 8-state):
-HHHHHHHHHHHHHHHTT----HHHHHHHHHHHTSHHHHHHHHHHHTGGGS-HHHHHHHHT--HHHHHHHHHHHHHHHHHHHHHHTTS-----SS-GGGGSSSSSS---